Protein AF-A0A227HXT0-F1 (afdb_monomer_lite)

Structure (mmCIF, N/CA/C/O backbone):
data_AF-A0A227HXT0-F1
#
_entry.id   AF-A0A227HXT0-F1
#
loop_
_atom_site.group_PDB
_atom_site.id
_atom_site.type_symbol
_atom_site.label_atom_id
_atom_site.label_alt_id
_atom_site.label_comp_id
_atom_site.label_asym_id
_atom_site.label_entity_id
_atom_site.label_seq_id
_atom_site.pdbx_PDB_ins_code
_atom_site.Cartn_x
_atom_site.Cartn_y
_atom_site.Cartn_z
_atom_site.occupancy
_atom_site.B_iso_or_equiv
_atom_site.auth_seq_id
_atom_site.auth_comp_id
_atom_site.auth_asym_id
_atom_site.auth_atom_id
_atom_site.pdbx_PDB_model_num
ATOM 1 N N . PRO A 1 1 ? -15.866 -33.028 12.082 1.00 39.12 1 PRO A N 1
ATOM 2 C CA . PRO A 1 1 ? -15.699 -32.621 10.669 1.00 39.12 1 PRO A CA 1
ATOM 3 C C . PRO A 1 1 ? -15.927 -31.110 10.550 1.00 39.12 1 PRO A C 1
ATOM 5 O O . PRO A 1 1 ? -17.067 -30.659 10.565 1.00 39.12 1 PRO A O 1
ATOM 8 N N . GLU A 1 2 ? -14.835 -30.343 10.568 1.00 42.06 2 GLU A N 1
ATOM 9 C CA . GLU A 1 2 ? -14.864 -28.893 10.362 1.00 42.06 2 GLU A CA 1
ATOM 10 C C . GLU A 1 2 ? -15.392 -28.583 8.960 1.00 42.06 2 GLU A C 1
ATOM 12 O O . GLU A 1 2 ? -14.858 -29.049 7.953 1.00 42.06 2 GLU A O 1
ATOM 17 N N . LEU A 1 3 ? -16.481 -27.820 8.914 1.00 46.72 3 LEU A N 1
ATOM 18 C CA . LEU A 1 3 ? -17.018 -27.240 7.694 1.00 46.72 3 LEU A CA 1
ATOM 19 C C . LEU A 1 3 ? -16.098 -26.083 7.305 1.00 46.72 3 LEU A C 1
ATOM 21 O O . LEU A 1 3 ? -16.175 -24.997 7.877 1.00 46.72 3 LEU A O 1
ATOM 25 N N . VAL A 1 4 ? -15.199 -26.337 6.357 1.00 49.72 4 VAL A N 1
ATOM 26 C CA . VA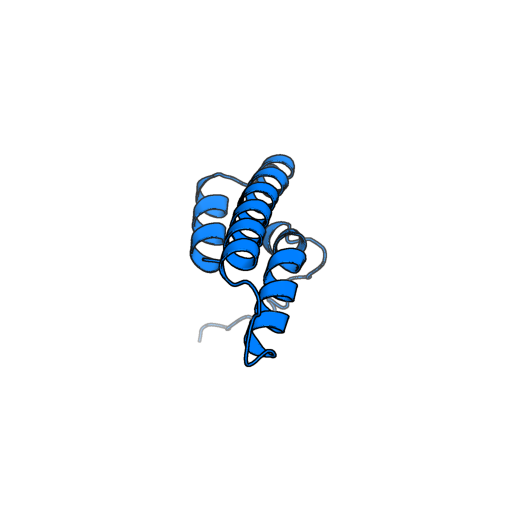L A 1 4 ? -14.442 -25.290 5.668 1.00 49.72 4 VAL A CA 1
ATOM 27 C C . VAL A 1 4 ? -15.450 -24.466 4.865 1.00 49.72 4 VAL A C 1
ATOM 29 O O . VAL A 1 4 ? -15.837 -24.843 3.760 1.00 49.72 4 VAL A O 1
ATOM 32 N N . ASN A 1 5 ? -15.928 -23.368 5.453 1.00 48.06 5 ASN A N 1
ATOM 33 C CA . ASN A 1 5 ? -16.749 -22.384 4.758 1.00 48.06 5 ASN A CA 1
ATOM 34 C C . ASN A 1 5 ? -15.863 -21.656 3.747 1.00 48.06 5 ASN A C 1
ATOM 36 O O . ASN A 1 5 ? -15.070 -20.785 4.095 1.00 48.06 5 ASN A O 1
ATOM 40 N N . ASN A 1 6 ? -15.996 -22.050 2.486 1.00 54.53 6 ASN A N 1
ATOM 41 C CA . ASN A 1 6 ? -15.289 -21.479 1.346 1.00 54.53 6 ASN A CA 1
ATOM 42 C C . ASN A 1 6 ? -16.041 -20.260 0.757 1.00 54.53 6 ASN A C 1
ATOM 44 O O . ASN A 1 6 ? -15.933 -19.984 -0.435 1.00 54.53 6 ASN A O 1
ATOM 48 N N . ASP A 1 7 ? -16.805 -19.542 1.589 1.00 48.09 7 ASP A N 1
ATOM 49 C CA . ASP A 1 7 ? -17.635 -18.385 1.211 1.00 48.09 7 ASP A CA 1
ATOM 50 C C . ASP A 1 7 ? -16.892 -17.042 1.262 1.00 48.09 7 ASP A C 1
ATOM 52 O O . ASP A 1 7 ? -17.478 -15.980 1.069 1.00 48.09 7 ASP A O 1
ATOM 56 N N . SER A 1 8 ? -15.576 -17.051 1.461 1.00 49.75 8 SER A N 1
ATOM 57 C CA . SER A 1 8 ? -14.762 -15.834 1.421 1.00 49.75 8 SER A CA 1
ATOM 58 C C . SER A 1 8 ? -14.379 -15.455 -0.010 1.00 49.75 8 SER A C 1
ATOM 60 O O . SER A 1 8 ? -13.231 -15.106 -0.282 1.00 49.75 8 SER A O 1
ATOM 62 N N . VAL A 1 9 ? -15.336 -15.459 -0.942 1.00 50.66 9 VAL A N 1
ATOM 63 C CA . VAL A 1 9 ? -15.267 -14.481 -2.033 1.00 50.66 9 VAL A CA 1
ATOM 64 C C . VAL A 1 9 ? -15.590 -13.155 -1.361 1.00 50.66 9 VAL A C 1
ATOM 66 O O . VAL A 1 9 ? -16.735 -12.712 -1.349 1.00 50.66 9 VAL A O 1
ATOM 69 N N . VAL A 1 10 ? -14.581 -12.591 -0.686 1.00 53.41 10 VAL A N 1
ATOM 70 C CA . VAL A 1 10 ? -14.631 -11.262 -0.081 1.00 53.41 10 VAL A CA 1
ATOM 71 C C . VAL A 1 10 ? -15.272 -10.372 -1.125 1.00 53.41 10 VAL A C 1
ATOM 73 O O . VAL A 1 10 ? -14.762 -10.284 -2.242 1.00 53.41 10 VAL A O 1
ATOM 76 N N . ALA A 1 11 ? -16.426 -9.793 -0.801 1.00 48.50 11 ALA A N 1
ATOM 77 C CA . ALA A 1 11 ? -17.061 -8.819 -1.661 1.00 48.50 11 ALA A CA 1
ATOM 78 C C . ALA A 1 11 ? -16.020 -7.722 -1.914 1.00 48.50 11 ALA A C 1
ATOM 80 O O . ALA A 1 11 ? -15.736 -6.898 -1.049 1.00 48.50 11 ALA A O 1
ATOM 81 N N . TYR A 1 12 ? -15.389 -7.776 -3.090 1.00 54.44 12 TYR A N 1
ATOM 82 C CA . TYR A 1 12 ? -14.258 -6.940 -3.492 1.00 54.44 12 TYR A CA 1
ATOM 83 C C . TYR A 1 12 ? -14.575 -5.435 -3.398 1.00 54.44 12 TYR A C 1
ATOM 85 O O . TYR A 1 12 ? -13.660 -4.620 -3.443 1.00 54.44 12 TYR A O 1
ATOM 93 N N . GLY A 1 13 ? -15.858 -5.074 -3.270 1.00 54.09 13 GLY A N 1
ATOM 94 C CA . GLY A 1 13 ? -16.347 -3.701 -3.209 1.00 54.09 13 GLY A CA 1
ATOM 95 C C . GLY A 1 13 ? -16.066 -2.951 -1.905 1.00 54.09 13 GLY A C 1
ATOM 96 O O . GLY A 1 13 ? -15.930 -1.737 -1.974 1.00 54.09 13 GLY A O 1
ATOM 97 N N . ASP A 1 14 ? -15.914 -3.635 -0.762 1.00 70.69 14 ASP A N 1
ATOM 98 C CA . ASP A 1 14 ? -15.869 -2.964 0.554 1.00 70.69 14 ASP A CA 1
ATOM 99 C C . ASP A 1 14 ? -14.543 -3.131 1.315 1.00 70.69 14 ASP A C 1
ATOM 101 O O . ASP A 1 14 ? -14.421 -2.659 2.442 1.00 70.69 14 ASP A O 1
ATOM 105 N N . ASN A 1 15 ? -13.530 -3.795 0.743 1.00 88.12 15 ASN A N 1
ATOM 106 C CA . ASN A 1 15 ? -12.229 -3.925 1.406 1.00 88.12 15 ASN A CA 1
ATOM 107 C C . ASN A 1 15 ? -11.313 -2.736 1.047 1.00 88.12 15 ASN A C 1
ATOM 109 O O . ASN A 1 15 ? -10.733 -2.749 -0.045 1.00 88.12 15 ASN A O 1
ATOM 113 N N . PRO A 1 16 ? -11.109 -1.749 1.947 1.00 91.12 16 PRO A N 1
ATOM 114 C CA . PRO A 1 16 ? -10.273 -0.582 1.665 1.00 91.12 16 PRO A CA 1
ATOM 115 C C . PRO A 1 16 ? -8.808 -0.959 1.410 1.00 91.12 16 PRO A C 1
ATOM 117 O O . PRO A 1 16 ? -8.153 -0.321 0.591 1.00 91.12 16 PRO A O 1
ATOM 120 N N . LEU A 1 17 ? -8.297 -2.036 2.022 1.00 93.75 17 LEU A N 1
ATOM 121 C CA . LEU A 1 17 ? -6.934 -2.525 1.770 1.00 93.75 17 LEU A CA 1
ATOM 122 C C . LEU A 1 17 ? -6.765 -2.908 0.301 1.00 93.75 17 LEU A C 1
ATOM 124 O O . LEU A 1 17 ? -5.810 -2.510 -0.360 1.00 93.75 17 LEU A O 1
ATOM 128 N N . LEU A 1 18 ? -7.723 -3.665 -0.230 1.00 91.44 18 LEU A N 1
ATOM 129 C CA . LEU A 1 18 ? -7.656 -4.143 -1.603 1.00 91.44 18 LEU A CA 1
ATOM 130 C C . LEU A 1 18 ? -7.978 -3.035 -2.609 1.00 91.44 18 LEU A C 1
ATOM 132 O O . LEU A 1 18 ? -7.275 -2.895 -3.612 1.00 91.44 18 LEU A O 1
ATOM 136 N N . ALA A 1 19 ? -9.009 -2.236 -2.325 1.00 91.50 19 ALA A N 1
ATOM 137 C CA . ALA A 1 19 ? -9.415 -1.117 -3.166 1.00 91.50 19 ALA A CA 1
ATOM 138 C C . ALA A 1 19 ? -8.248 -0.146 -3.393 1.00 91.50 19 ALA A C 1
ATOM 140 O O . ALA A 1 19 ? -7.939 0.192 -4.540 1.00 91.50 19 ALA A O 1
ATOM 141 N N . GLU A 1 20 ? -7.538 0.213 -2.321 1.00 94.50 20 GLU A N 1
ATOM 142 C CA . GLU A 1 20 ? -6.431 1.164 -2.377 1.00 94.50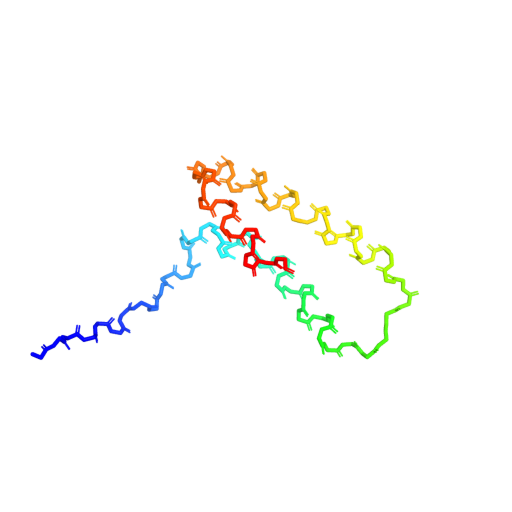 20 GLU A CA 1
ATOM 143 C C . GLU A 1 20 ? -5.124 0.564 -2.912 1.00 94.50 20 GLU A C 1
ATOM 145 O O . GLU A 1 20 ? -4.295 1.286 -3.483 1.00 94.50 20 GLU A O 1
ATOM 150 N N . ALA A 1 21 ? -4.939 -0.756 -2.791 1.00 94.94 21 ALA A N 1
ATOM 151 C CA . ALA A 1 21 ? -3.775 -1.468 -3.317 1.00 94.94 21 ALA A CA 1
ATOM 152 C C . ALA A 1 21 ? -3.808 -1.642 -4.845 1.00 94.94 21 ALA A C 1
ATOM 154 O O . ALA A 1 21 ? -2.756 -1.848 -5.453 1.00 94.94 21 ALA A O 1
ATOM 155 N N . ASN A 1 22 ? -4.971 -1.513 -5.495 1.00 91.25 22 ASN A N 1
ATOM 156 C CA . ASN A 1 22 ? -5.122 -1.718 -6.944 1.00 91.25 22 ASN A CA 1
ATOM 157 C C . ASN A 1 22 ? -4.108 -0.925 -7.785 1.00 91.25 22 ASN A C 1
ATOM 159 O O . ASN A 1 22 ? -3.555 -1.443 -8.759 1.00 91.25 22 ASN A O 1
ATOM 163 N N . GLY A 1 23 ? -3.813 0.318 -7.389 1.00 88.44 23 GLY A N 1
ATOM 164 C CA . GLY A 1 23 ? -2.822 1.150 -8.073 1.00 88.44 23 GLY A CA 1
ATOM 165 C C . GLY A 1 23 ? -1.400 0.577 -8.015 1.00 88.44 23 GLY A C 1
ATOM 166 O O . GLY A 1 23 ? -0.675 0.648 -9.004 1.00 88.44 23 GLY A O 1
ATOM 167 N N . LEU A 1 24 ? -1.007 -0.018 -6.884 1.00 94.25 24 LEU A N 1
ATOM 168 C CA . LEU A 1 24 ? 0.287 -0.689 -6.717 1.00 94.25 24 LEU A CA 1
ATOM 169 C C . LEU A 1 24 ? 0.321 -2.016 -7.483 1.00 94.25 24 LEU A C 1
ATOM 171 O O . LEU A 1 24 ? 1.259 -2.263 -8.239 1.00 94.25 24 LEU A O 1
ATOM 175 N N . LEU A 1 25 ? -0.725 -2.835 -7.352 1.00 93.50 25 LEU A N 1
ATOM 176 C CA . LEU A 1 25 ? -0.817 -4.146 -8.004 1.00 93.50 25 LEU A CA 1
ATOM 177 C C . LEU A 1 25 ? -0.776 -4.041 -9.536 1.00 93.50 25 LEU A C 1
ATOM 179 O O . LEU A 1 25 ? -0.150 -4.873 -10.193 1.00 93.50 25 LEU A O 1
ATOM 183 N N . SER A 1 26 ? -1.370 -2.989 -10.107 1.00 92.12 26 SER A N 1
ATOM 184 C CA . SER A 1 26 ? -1.283 -2.705 -11.544 1.00 92.12 26 SER A CA 1
ATOM 185 C C . SER A 1 26 ? 0.160 -2.444 -12.000 1.00 92.12 26 SER A C 1
ATOM 187 O O . SER A 1 26 ? 0.601 -3.002 -13.006 1.00 92.12 26 SER A O 1
ATOM 189 N N . ILE A 1 27 ? 0.933 -1.666 -11.230 1.00 91.38 27 ILE A N 1
ATOM 190 C CA . ILE A 1 27 ? 2.353 -1.405 -11.522 1.00 91.38 27 ILE A CA 1
ATOM 191 C C . ILE A 1 27 ? 3.162 -2.703 -11.404 1.00 91.38 27 ILE A C 1
ATOM 193 O O . ILE A 1 27 ? 3.947 -3.014 -12.296 1.00 91.38 27 ILE A O 1
ATOM 197 N N . ILE A 1 28 ? 2.933 -3.504 -10.358 1.00 91.31 28 ILE A N 1
ATOM 198 C CA . ILE A 1 28 ? 3.601 -4.805 -10.174 1.00 91.31 28 ILE A CA 1
ATOM 199 C C . ILE A 1 28 ? 3.320 -5.739 -11.360 1.00 91.31 28 ILE A C 1
ATOM 201 O O . ILE A 1 28 ? 4.234 -6.394 -11.864 1.00 91.31 28 ILE A O 1
ATOM 205 N N . GLY A 1 29 ? 2.075 -5.783 -11.843 1.00 91.00 29 GLY A N 1
ATOM 206 C CA . GLY A 1 29 ? 1.703 -6.548 -13.033 1.00 91.00 29 GLY A CA 1
ATOM 207 C C . GLY A 1 29 ? 2.487 -6.122 -14.278 1.00 91.00 29 GLY A C 1
ATOM 208 O O . GLY A 1 29 ? 3.017 -6.975 -14.989 1.00 91.00 29 GLY A O 1
ATOM 209 N N . GLN A 1 30 ? 2.629 -4.813 -14.503 1.00 89.50 30 GLN A N 1
ATOM 210 C CA . GLN A 1 30 ? 3.418 -4.268 -15.616 1.00 89.50 30 GLN A CA 1
ATOM 211 C C . GLN A 1 30 ? 4.908 -4.607 -15.494 1.00 89.50 30 GLN A C 1
ATOM 213 O O . GLN A 1 30 ? 5.520 -4.997 -16.488 1.00 89.50 30 GLN A O 1
ATOM 218 N N . ILE A 1 31 ? 5.481 -4.517 -14.289 1.00 89.69 31 ILE A N 1
ATOM 219 C CA . ILE A 1 31 ? 6.877 -4.901 -14.026 1.00 89.69 31 ILE A CA 1
ATOM 220 C C . ILE A 1 31 ? 7.099 -6.369 -14.387 1.00 89.69 31 ILE A C 1
ATOM 222 O O . ILE A 1 31 ? 8.004 -6.698 -15.144 1.00 89.69 31 ILE A O 1
ATOM 226 N N . ARG A 1 32 ? 6.224 -7.262 -13.912 1.00 89.50 32 ARG A N 1
ATOM 227 C CA . ARG A 1 32 ? 6.312 -8.700 -14.210 1.00 89.50 32 ARG A CA 1
ATOM 228 C C . ARG A 1 32 ? 6.195 -9.016 -15.704 1.00 89.50 32 ARG A C 1
ATOM 230 O O . ARG A 1 32 ? 6.717 -10.039 -16.138 1.00 89.50 32 ARG A O 1
ATOM 237 N N . ALA A 1 33 ? 5.501 -8.174 -16.469 1.00 89.06 33 ALA A N 1
ATOM 238 C CA . ALA A 1 33 ? 5.306 -8.333 -17.909 1.00 89.06 33 ALA A CA 1
ATOM 239 C C . ALA A 1 33 ? 6.401 -7.665 -18.766 1.00 89.06 33 ALA A C 1
ATOM 241 O O . ALA A 1 33 ? 6.409 -7.852 -19.982 1.00 89.06 33 ALA A O 1
ATOM 242 N N . THR A 1 34 ? 7.320 -6.900 -18.167 1.00 84.62 34 THR A N 1
ATOM 243 C CA . THR A 1 34 ? 8.334 -6.121 -18.891 1.00 84.62 34 THR A CA 1
ATOM 244 C C . THR A 1 34 ? 9.735 -6.660 -18.595 1.00 84.62 34 THR A C 1
ATOM 246 O O . THR A 1 34 ? 10.185 -6.657 -17.457 1.00 84.62 34 THR A O 1
ATOM 249 N N . ALA A 1 35 ? 10.458 -7.110 -19.625 1.00 78.94 35 ALA A N 1
ATOM 250 C CA . ALA A 1 35 ? 11.796 -7.693 -19.459 1.00 78.94 35 ALA A CA 1
ATOM 251 C C . ALA A 1 35 ? 12.889 -6.660 -19.117 1.00 78.94 35 ALA A C 1
ATOM 253 O O . ALA A 1 35 ? 13.894 -7.007 -18.496 1.00 78.94 35 ALA A O 1
ATOM 254 N N . THR A 1 36 ? 12.704 -5.397 -19.513 1.00 79.38 36 THR A N 1
ATOM 255 C CA . THR A 1 36 ? 13.699 -4.333 -19.328 1.00 79.38 36 THR A CA 1
ATOM 256 C C . THR A 1 36 ? 13.023 -3.015 -18.983 1.00 79.38 36 THR A C 1
ATOM 258 O O . THR A 1 36 ? 12.148 -2.549 -19.709 1.00 79.38 36 THR A O 1
ATOM 261 N N . HIS A 1 37 ? 13.468 -2.381 -17.899 1.00 75.38 37 HIS A N 1
ATOM 262 C CA . HIS A 1 37 ? 13.011 -1.054 -17.497 1.00 75.38 37 HIS A CA 1
ATOM 263 C C . HIS A 1 37 ? 14.115 -0.030 -17.728 1.00 75.38 37 HIS A C 1
ATOM 265 O O . HIS A 1 37 ? 15.216 -0.173 -17.201 1.00 75.38 37 HIS A O 1
ATOM 271 N N . SER A 1 38 ? 13.806 1.006 -18.505 1.00 77.56 38 SER A N 1
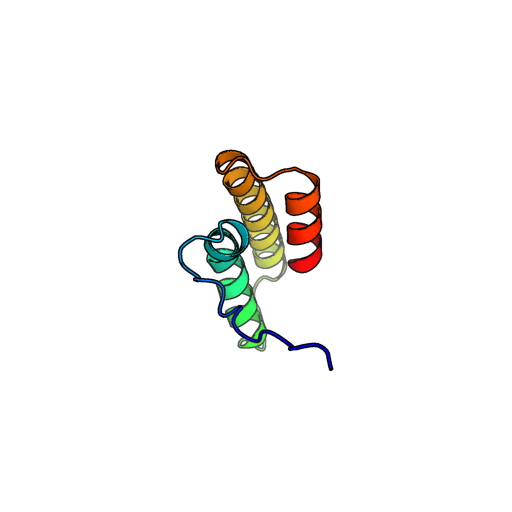ATOM 272 C CA . SER A 1 38 ? 14.771 2.039 -18.898 1.00 77.56 38 SER A CA 1
ATOM 273 C C . SER A 1 38 ? 15.233 2.917 -17.731 1.00 77.56 38 SER A C 1
ATOM 275 O O . SER A 1 38 ? 16.322 3.475 -17.801 1.00 77.56 38 SER A O 1
ATOM 277 N N . ASP A 1 39 ? 14.431 3.026 -16.666 1.00 88.69 39 ASP A N 1
ATOM 278 C CA . ASP A 1 39 ? 14.766 3.798 -15.465 1.00 88.69 39 ASP A CA 1
ATOM 279 C C . ASP A 1 39 ? 14.256 3.110 -14.178 1.00 88.69 39 ASP A C 1
ATOM 281 O O . ASP A 1 39 ? 13.153 3.383 -13.689 1.00 88.69 39 ASP A O 1
ATOM 285 N N . PRO A 1 40 ? 15.042 2.174 -13.618 1.00 89.25 40 PRO A N 1
ATOM 286 C CA . PRO A 1 40 ? 14.694 1.485 -12.376 1.00 89.25 40 PRO A CA 1
ATOM 287 C C . PRO A 1 40 ? 14.657 2.405 -11.148 1.00 89.25 40 PRO A C 1
ATOM 289 O O . PRO A 1 40 ? 13.975 2.088 -10.171 1.00 89.25 40 PRO A O 1
ATOM 292 N N . LEU A 1 41 ? 15.384 3.530 -11.168 1.00 92.06 41 LEU A N 1
ATOM 293 C CA . LEU A 1 41 ? 15.426 4.457 -10.039 1.00 92.06 41 LEU A CA 1
ATOM 294 C C . LEU A 1 41 ? 14.107 5.220 -9.939 1.00 92.06 41 LEU A C 1
ATOM 296 O O . LEU A 1 41 ? 13.472 5.204 -8.884 1.00 92.06 41 LEU A O 1
ATOM 300 N N . PHE A 1 42 ? 13.648 5.785 -11.056 1.00 90.19 42 PHE A N 1
ATOM 301 C CA . PHE A 1 42 ? 12.347 6.443 -11.133 1.00 90.19 42 PHE A CA 1
ATOM 302 C C . PHE A 1 42 ? 11.199 5.489 -10.775 1.00 90.19 42 PHE A C 1
ATOM 304 O O . PHE A 1 42 ? 10.261 5.862 -10.064 1.00 90.19 42 PHE A O 1
ATOM 311 N N . LEU A 1 43 ? 11.285 4.226 -11.207 1.00 91.06 43 LEU A N 1
ATOM 312 C CA . LEU A 1 43 ? 10.311 3.199 -10.841 1.00 91.06 43 LEU A CA 1
ATOM 313 C C . LEU A 1 43 ? 10.269 2.966 -9.323 1.00 91.06 43 LEU A C 1
ATOM 315 O O . LEU A 1 43 ? 9.188 2.946 -8.730 1.00 91.06 43 LEU A O 1
ATOM 319 N N . LYS A 1 44 ? 11.436 2.830 -8.682 1.00 92.44 44 LYS A N 1
ATOM 320 C CA . LYS A 1 44 ? 11.544 2.675 -7.225 1.00 92.44 44 LYS A CA 1
ATOM 321 C C . LYS A 1 44 ? 10.951 3.877 -6.488 1.00 92.44 44 LYS A C 1
ATOM 323 O O . LYS A 1 44 ? 10.200 3.693 -5.531 1.00 92.44 44 LYS A O 1
ATOM 328 N N . GLU A 1 45 ? 11.268 5.095 -6.918 1.00 95.06 45 GLU A N 1
ATOM 329 C CA . GLU A 1 45 ? 10.734 6.324 -6.316 1.00 95.06 45 GLU A CA 1
ATOM 330 C C . GLU A 1 45 ? 9.213 6.414 -6.463 1.00 95.06 45 GLU A C 1
ATOM 332 O O . GLU A 1 45 ? 8.512 6.736 -5.500 1.00 95.06 45 GLU A O 1
ATOM 337 N N . THR A 1 46 ? 8.697 6.039 -7.636 1.00 93.06 46 THR A N 1
ATOM 338 C CA . THR A 1 46 ? 7.260 5.994 -7.925 1.00 93.06 46 THR A CA 1
ATOM 339 C C . THR A 1 46 ? 6.538 4.996 -7.020 1.00 93.06 46 THR A C 1
ATOM 341 O O . THR A 1 46 ? 5.512 5.337 -6.428 1.00 93.06 46 THR A O 1
ATOM 344 N N . LEU A 1 47 ? 7.073 3.779 -6.866 1.00 94.50 47 LEU A N 1
ATOM 345 C CA . LEU A 1 47 ? 6.518 2.763 -5.964 1.00 94.50 47 LEU A CA 1
ATOM 346 C C . LEU A 1 47 ? 6.554 3.226 -4.504 1.00 94.50 47 LEU A C 1
ATOM 348 O O . LEU A 1 47 ? 5.552 3.111 -3.801 1.00 94.50 47 LEU A O 1
ATOM 352 N N . ALA A 1 48 ? 7.665 3.819 -4.061 1.00 95.44 48 ALA A N 1
ATOM 353 C CA . ALA A 1 48 ? 7.785 4.348 -2.707 1.00 95.44 48 ALA A CA 1
ATOM 354 C C . ALA A 1 48 ? 6.765 5.466 -2.434 1.00 95.44 48 ALA A C 1
ATOM 356 O O . ALA A 1 48 ? 6.178 5.509 -1.352 1.00 95.44 48 ALA A O 1
ATOM 357 N N . GLN A 1 49 ? 6.519 6.354 -3.405 1.00 95.94 49 GLN A N 1
ATOM 358 C CA . GLN A 1 49 ? 5.475 7.373 -3.286 1.00 95.94 49 GLN A CA 1
ATOM 359 C C . GLN A 1 49 ? 4.081 6.744 -3.229 1.00 95.94 49 GLN A C 1
ATOM 361 O O . GLN A 1 49 ? 3.306 7.071 -2.337 1.00 95.94 49 GLN A O 1
ATOM 366 N N . LYS A 1 50 ? 3.784 5.782 -4.108 1.00 95.12 50 LYS A N 1
ATOM 367 C CA . LYS A 1 50 ? 2.498 5.070 -4.117 1.00 95.12 50 LYS A CA 1
ATOM 368 C C . LYS A 1 50 ? 2.224 4.332 -2.804 1.00 95.12 50 LYS A C 1
ATOM 370 O O . LYS A 1 50 ? 1.079 4.322 -2.363 1.00 95.12 50 LYS A O 1
ATOM 375 N N . LEU A 1 51 ? 3.250 3.767 -2.163 1.00 96.38 51 LEU A N 1
ATOM 376 C CA . LEU A 1 51 ? 3.132 3.104 -0.860 1.00 96.38 51 LEU A CA 1
ATOM 377 C C . LEU A 1 51 ? 2.840 4.099 0.279 1.00 96.38 51 LEU A C 1
ATOM 379 O O . LEU A 1 51 ? 2.053 3.793 1.176 1.00 96.38 51 LEU A O 1
ATOM 383 N N . ARG A 1 52 ? 3.427 5.306 0.229 1.00 96.50 52 ARG A N 1
ATOM 384 C CA . ARG A 1 52 ? 3.079 6.407 1.148 1.00 96.50 52 ARG A CA 1
ATOM 385 C C . ARG A 1 52 ? 1.639 6.867 0.943 1.00 96.50 52 ARG A C 1
ATOM 387 O O . ARG A 1 52 ? 0.911 7.054 1.912 1.00 96.50 52 ARG A O 1
ATOM 394 N N . ASP A 1 53 ? 1.217 7.024 -0.310 1.00 96.31 53 ASP A N 1
ATOM 395 C CA . ASP A 1 53 ? -0.147 7.452 -0.612 1.00 96.31 53 ASP A CA 1
ATOM 396 C C . ASP A 1 53 ? -1.175 6.387 -0.190 1.00 96.31 53 ASP A C 1
AT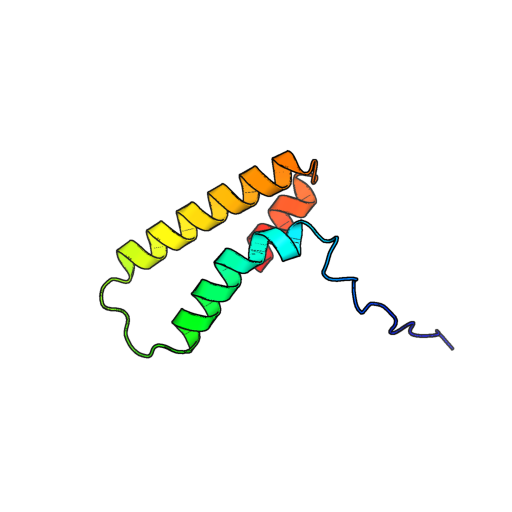OM 398 O O . ASP A 1 53 ? -2.232 6.737 0.324 1.00 96.31 53 ASP A O 1
ATOM 402 N N . TYR A 1 54 ? -0.859 5.100 -0.379 1.00 96.88 54 TYR A N 1
ATOM 403 C CA . TYR A 1 54 ? -1.668 3.967 0.081 1.00 96.88 54 TYR A CA 1
ATOM 404 C C . TYR A 1 54 ? -1.905 4.022 1.593 1.00 96.88 54 TYR A C 1
ATOM 406 O O . TYR A 1 54 ? -3.049 4.022 2.037 1.00 96.88 54 TYR A O 1
ATOM 414 N N . GLU A 1 55 ? -0.835 4.168 2.377 1.00 97.00 55 GLU A N 1
ATOM 415 C CA . GLU A 1 55 ? -0.920 4.307 3.834 1.00 97.00 55 GLU A CA 1
ATOM 416 C C . GLU A 1 55 ? -1.804 5.492 4.249 1.00 97.00 55 GLU A C 1
ATOM 418 O O . GLU A 1 55 ? -2.671 5.357 5.111 1.00 97.00 55 GLU A O 1
ATOM 423 N N . ASN A 1 56 ? -1.616 6.652 3.614 1.00 96.88 56 ASN A N 1
ATOM 424 C CA . ASN A 1 56 ? -2.406 7.841 3.921 1.00 96.88 56 ASN A CA 1
ATOM 425 C C . ASN A 1 56 ? -3.895 7.649 3.619 1.00 96.88 56 ASN A C 1
ATOM 427 O O . ASN A 1 56 ? -4.724 8.127 4.389 1.00 96.88 56 ASN A O 1
ATOM 431 N N . ARG A 1 57 ? -4.242 6.942 2.537 1.00 96.38 57 ARG A N 1
ATOM 432 C CA . ARG A 1 57 ? -5.642 6.642 2.207 1.00 96.38 57 ARG A CA 1
ATOM 433 C C . ARG A 1 57 ? -6.250 5.646 3.189 1.00 96.38 57 ARG A C 1
ATOM 435 O O . ARG A 1 57 ? -7.341 5.897 3.678 1.00 96.38 57 ARG A O 1
ATOM 442 N N . LEU A 1 58 ? -5.529 4.601 3.595 1.00 96.00 58 LEU A N 1
ATOM 443 C CA . LEU A 1 58 ? -6.028 3.683 4.628 1.00 96.00 58 LEU A CA 1
ATOM 444 C C . LEU A 1 58 ? -6.304 4.377 5.963 1.00 96.00 58 LEU A C 1
ATOM 446 O O . LEU A 1 58 ? -7.317 4.096 6.598 1.00 96.00 58 LEU A O 1
ATOM 450 N N . ARG A 1 59 ? -5.461 5.340 6.355 1.00 96.25 59 ARG A N 1
ATOM 451 C CA . ARG A 1 59 ? -5.731 6.174 7.535 1.00 96.25 59 ARG A CA 1
ATOM 452 C C . ARG A 1 59 ? -7.004 7.011 7.394 1.00 96.25 59 ARG A C 1
ATOM 454 O O . ARG A 1 59 ? -7.686 7.222 8.385 1.00 96.25 59 ARG A O 1
ATOM 461 N N . GLN A 1 60 ? -7.335 7.481 6.188 1.00 95.69 60 GLN A N 1
ATOM 462 C CA . GLN A 1 60 ? -8.594 8.199 5.922 1.00 95.69 60 GLN A CA 1
ATOM 463 C C . GLN A 1 60 ? -9.824 7.283 5.987 1.00 95.69 60 GLN A C 1
ATOM 465 O O . GLN A 1 60 ? -10.934 7.778 6.152 1.00 95.69 60 GLN A O 1
ATOM 470 N N . HIS A 1 61 ? -9.6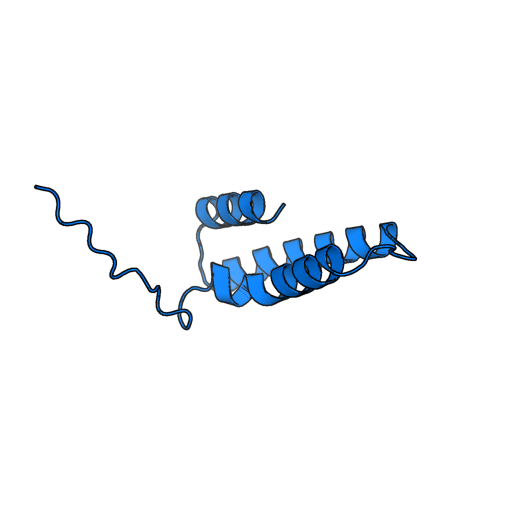24 5.970 5.871 1.00 93.62 61 HIS A N 1
ATOM 47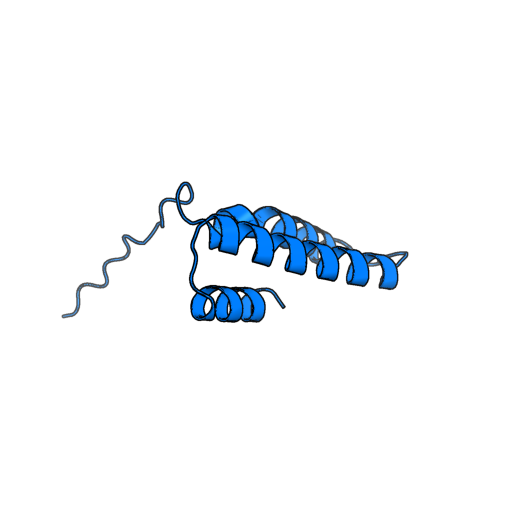1 C CA . HIS A 1 61 ? -10.643 4.940 6.062 1.00 93.62 61 HIS A CA 1
ATOM 472 C C . HIS A 1 61 ? -10.686 4.395 7.501 1.00 93.62 61 HIS A C 1
ATOM 474 O O . HIS A 1 61 ? -11.293 3.350 7.725 1.00 93.62 61 HIS A O 1
ATOM 480 N N . ASP A 1 62 ? -10.031 5.065 8.460 1.00 94.75 62 ASP A N 1
ATOM 481 C CA . ASP A 1 62 ? -9.953 4.659 9.872 1.00 94.75 62 ASP A CA 1
ATOM 482 C C . ASP A 1 62 ? -9.409 3.229 10.084 1.00 94.75 62 ASP A C 1
ATOM 484 O O . ASP A 1 62 ? -9.709 2.568 11.080 1.00 94.75 62 ASP A O 1
ATOM 488 N N . VAL A 1 63 ? -8.579 2.738 9.157 1.00 95.12 63 VAL A N 1
ATOM 489 C CA . VAL A 1 63 ? -7.880 1.458 9.320 1.00 95.12 63 VAL A CA 1
ATOM 490 C C . VAL A 1 63 ? -6.809 1.609 10.399 1.00 95.12 63 VAL A C 1
ATOM 492 O O . VAL A 1 63 ? -6.053 2.584 10.416 1.00 95.12 63 VAL A O 1
ATOM 495 N N . ASP A 1 64 ? -6.726 0.635 11.300 1.00 96.25 64 ASP A N 1
ATOM 496 C CA . ASP A 1 64 ? -5.758 0.646 12.388 1.00 96.25 64 ASP A CA 1
ATOM 497 C C . ASP A 1 64 ? -4.308 0.484 11.890 1.00 96.25 64 ASP A C 1
ATOM 499 O O . ASP A 1 64 ? -4.030 -0.061 10.818 1.00 96.25 64 ASP A O 1
ATOM 503 N N . LEU A 1 65 ? -3.357 0.978 12.688 1.00 95.44 65 LEU A N 1
ATOM 504 C CA . LEU A 1 65 ? -1.941 1.009 12.313 1.00 95.44 65 LEU A CA 1
ATOM 505 C C . LEU A 1 65 ? -1.320 -0.388 12.156 1.00 95.44 65 LEU A C 1
ATOM 507 O O . LEU A 1 65 ? -0.474 -0.559 11.284 1.00 95.44 65 LEU A O 1
ATOM 511 N N . GLU A 1 66 ? -1.736 -1.378 12.950 1.00 97.31 66 GLU A N 1
ATOM 512 C CA . GLU A 1 66 ? -1.197 -2.745 12.879 1.00 97.31 66 GLU A CA 1
ATOM 513 C C . GLU A 1 66 ? -1.599 -3.424 11.561 1.00 97.31 66 GLU A C 1
ATOM 515 O O . GLU A 1 66 ? -0.770 -4.035 10.874 1.00 97.31 66 GLU A O 1
ATOM 520 N N . THR A 1 67 ? -2.853 -3.240 11.148 1.00 96.31 67 THR A N 1
ATOM 521 C CA . THR A 1 67 ? -3.360 -3.693 9.852 1.00 96.31 67 THR A CA 1
ATOM 522 C C . THR A 1 67 ? -2.663 -2.974 8.697 1.00 96.31 67 THR A C 1
ATOM 524 O O . THR A 1 67 ? -2.283 -3.615 7.714 1.00 96.31 67 THR A O 1
ATOM 527 N N . ILE A 1 68 ? -2.446 -1.658 8.802 1.00 96.69 68 ILE A N 1
ATOM 528 C CA . ILE A 1 68 ? -1.700 -0.880 7.801 1.00 96.69 68 ILE A CA 1
ATOM 529 C C . ILE A 1 68 ? -0.265 -1.405 7.651 1.00 96.69 68 ILE A C 1
ATOM 531 O O . ILE A 1 68 ? 0.187 -1.619 6.522 1.00 96.69 68 ILE A O 1
ATOM 535 N N . ASP A 1 69 ? 0.443 -1.637 8.757 1.00 96.62 69 ASP A N 1
ATOM 536 C CA . ASP A 1 69 ? 1.818 -2.146 8.745 1.00 96.62 69 ASP A CA 1
ATOM 537 C C . ASP A 1 69 ? 1.889 -3.553 8.143 1.00 96.62 69 ASP A C 1
ATOM 539 O O . ASP A 1 69 ? 2.736 -3.818 7.283 1.00 96.62 69 ASP A O 1
ATOM 543 N N . THR A 1 70 ? 0.949 -4.429 8.508 1.00 97.00 70 THR A N 1
ATOM 544 C CA . THR A 1 70 ? 0.828 -5.774 7.926 1.00 97.00 70 THR A CA 1
ATOM 545 C C . THR A 1 70 ? 0.583 -5.701 6.419 1.00 97.00 70 THR A C 1
ATOM 547 O O . THR A 1 70 ? 1.269 -6.362 5.640 1.00 97.00 70 THR A O 1
ATOM 550 N N . ALA A 1 71 ? -0.342 -4.848 5.972 1.00 95.88 71 ALA A N 1
ATOM 551 C CA . ALA A 1 71 ? -0.645 -4.696 4.554 1.00 95.88 71 ALA A CA 1
ATOM 552 C C . ALA A 1 71 ? 0.544 -4.129 3.760 1.00 95.88 71 ALA A C 1
ATOM 554 O O . ALA A 1 71 ? 0.810 -4.573 2.643 1.00 95.88 71 ALA A O 1
ATOM 555 N N . ARG A 1 72 ? 1.293 -3.179 4.335 1.00 95.69 72 ARG A N 1
ATOM 556 C CA . ARG A 1 72 ? 2.533 -2.665 3.735 1.00 95.69 72 ARG A CA 1
ATOM 557 C C . ARG A 1 72 ? 3.590 -3.752 3.618 1.00 95.69 72 ARG A C 1
ATOM 559 O O . ARG A 1 72 ? 4.217 -3.849 2.569 1.00 95.69 72 ARG A O 1
ATOM 566 N N . TYR A 1 73 ? 3.768 -4.565 4.658 1.00 95.94 73 TYR A N 1
ATOM 567 C CA . TYR A 1 73 ? 4.700 -5.689 4.630 1.00 95.94 73 TYR A CA 1
ATOM 568 C C . TYR A 1 73 ? 4.352 -6.685 3.518 1.00 95.94 73 TYR A C 1
ATOM 570 O O . TYR A 1 73 ? 5.247 -7.164 2.839 1.00 95.94 73 TYR A O 1
ATOM 578 N N . CYS A 1 74 ? 3.064 -6.950 3.283 1.00 94.12 74 CYS A N 1
ATOM 579 C CA . CYS A 1 74 ? 2.628 -7.824 2.193 1.00 94.12 74 CYS A CA 1
ATOM 580 C C . CYS A 1 74 ? 2.857 -7.248 0.782 1.00 94.12 74 CYS A C 1
ATOM 582 O O . CYS A 1 74 ? 2.912 -8.020 -0.174 1.00 94.12 74 CYS A O 1
ATOM 584 N N . LEU A 1 75 ? 2.910 -5.921 0.626 1.00 92.69 75 LEU A N 1
ATOM 585 C CA . LEU A 1 75 ? 3.072 -5.249 -0.673 1.00 92.69 75 LEU A CA 1
ATOM 586 C C . LEU A 1 75 ? 4.534 -4.984 -1.048 1.00 92.69 75 LEU A C 1
ATOM 588 O O . LEU A 1 75 ? 4.835 -4.867 -2.239 1.00 92.69 75 LEU A O 1
ATOM 592 N N . CYS A 1 76 ? 5.398 -4.820 -0.048 1.00 92.25 76 CYS A N 1
ATOM 593 C CA . CYS A 1 76 ? 6.844 -4.685 -0.211 1.00 92.25 76 CYS A CA 1
ATOM 594 C C . CYS A 1 76 ? 7.493 -6.021 -0.588 1.00 92.25 76 CYS A C 1
ATOM 596 O O . CYS A 1 76 ? 8.425 -5.976 -1.423 1.00 92.25 76 CYS A O 1
#

Sequence (76 aa):
PELVNNDSVVAYGDNPLLAEANGLLSIIGQIRATATHSDPLFLKETLAQKLRDYENRLRQHDVDLETIDTARYCLC

Secondary structure (DSSP, 8-state):
-----------TTS-HHHHHHHHHHHHHHHHHH-S--S-HHHHHHHHHHHHHHHHHHHHHTT--HHHHHHHHHHH-

InterPro domains:
  IPR017732 Type IV / VI secretion system, DotU [PF09850] (16-76)
  IPR038522 Type IV / VI secretion system, DotU superfamily [G3DSA:1.25.40.590] (13-76)

Organism: Vibrio parahaemolyticus (NCBI:txid670)

pLDDT: mean 84.8, std 17.04, range [39.12, 97.31]

Radius of gyration: 15.56 Å; chains: 1; bounding box: 33×41×32 Å

Foldseek 3Di:
DDDPPPVPPPPCVPDLLNVLCPVLVVLVVVVVVDPDDPDVPVVVVVNVVSLVVSLVSCVVVVNDPVVNVVSSVVSD